Protein AF-A0A368F127-F1 (afdb_monomer_lite)

Organism: Ancylostoma caninum (NCBI:txid29170)

InterPro domains:
  IPR000210 BTB/POZ domain [PS50097] (4-68)
  IPR000210 BTB/POZ domain [PS50097] (91-155)
  IPR000210 BTB/POZ domain [SM00225] (4-87)
  IPR000210 BTB/POZ domain [SM00225] (91-178)
  IPR003131 Potassium channel tetramerisation-type BTB domain [PF02214] (6-84)
  IPR003131 Potassium channel tetramerisation-type BTB domain [PF02214] (93-168)
  IPR011333 SKP1/BTB/POZ domain superfamily [G3DSA:3.30.710.10] (2-86)
  IPR011333 SKP1/BTB/POZ domain superfamily [G3DSA:3.30.710.10] (87-174)
  IPR011333 SKP1/BTB/POZ domain superfamily [SSF54695] (6-73)
  IPR011333 SKP1/BTB/POZ domain superfamily [SSF54695] (90-168)
  IPR045068 BTB/POZ domain-containing adapter for CUL3-mediated RhoA degradation protein 1-3 [PTHR11145] (89-168)

Structure (mmCIF, N/CA/C/O backbone):
data_AF-A0A368F127-F1
#
_entry.id   AF-A0A368F127-F1
#
loop_
_atom_site.group_PDB
_atom_site.id
_atom_site.type_symbol
_atom_site.label_atom_id
_atom_site.label_alt_id
_atom_site.label_comp_id
_atom_site.label_asym_id
_atom_site.label_entity_id
_atom_site.label_seq_id
_atom_site.pdbx_PDB_ins_code
_atom_site.Cartn_x
_atom_site.Cartn_y
_atom_site.Cartn_z
_atom_site.occupancy
_atom_site.B_iso_or_equiv
_atom_site.auth_seq_id
_atom_site.auth_comp_id
_atom_site.auth_asym_id
_atom_site.auth_atom_id
_atom_site.pdbx_PDB_model_num
ATOM 1 N N . MET A 1 1 ? 8.472 -12.458 -28.189 1.00 48.53 1 MET A N 1
ATOM 2 C CA . MET A 1 1 ? 8.237 -13.358 -27.037 1.00 48.53 1 MET A CA 1
ATOM 3 C C . MET A 1 1 ? 6.885 -12.992 -26.445 1.00 48.53 1 MET A C 1
ATOM 5 O O . MET A 1 1 ? 6.553 -11.817 -26.473 1.00 48.53 1 MET A O 1
ATOM 9 N N . SER A 1 2 ? 6.073 -13.958 -26.008 1.00 56.03 2 SER A N 1
ATOM 10 C CA . SER A 1 2 ? 4.800 -13.646 -25.339 1.00 56.03 2 SER A CA 1
ATOM 11 C C . SER A 1 2 ? 5.109 -13.049 -23.971 1.00 56.03 2 SER A C 1
ATOM 13 O O . SER A 1 2 ? 5.818 -13.680 -23.190 1.00 56.03 2 SER A O 1
ATOM 15 N N . ALA A 1 3 ? 4.614 -11.847 -23.693 1.00 73.38 3 ALA A N 1
ATOM 16 C CA . ALA A 1 3 ? 4.840 -11.193 -22.414 1.00 73.38 3 ALA A CA 1
ATOM 17 C C . ALA A 1 3 ? 4.188 -12.016 -21.287 1.00 73.38 3 ALA A C 1
ATOM 19 O O . ALA A 1 3 ? 3.012 -12.375 -21.378 1.00 73.38 3 ALA A O 1
ATOM 20 N N . VAL A 1 4 ? 4.956 -12.357 -20.247 1.00 84.12 4 VAL A N 1
ATOM 21 C CA . VAL A 1 4 ? 4.450 -13.116 -19.092 1.00 84.12 4 VAL A CA 1
ATOM 22 C C . VAL A 1 4 ? 3.582 -12.178 -18.248 1.00 84.12 4 VAL A C 1
ATOM 24 O O . VAL A 1 4 ? 4.108 -11.162 -17.780 1.00 84.12 4 VAL A O 1
ATOM 27 N N . PRO A 1 5 ? 2.278 -12.459 -18.065 1.00 89.88 5 PRO A N 1
ATOM 28 C CA . PRO A 1 5 ? 1.403 -11.613 -17.265 1.00 89.88 5 PRO A CA 1
ATOM 29 C C . PRO A 1 5 ? 1.756 -11.718 -15.780 1.00 89.88 5 PRO A C 1
ATOM 31 O O . PRO A 1 5 ? 2.052 -12.797 -15.274 1.00 89.88 5 PRO A O 1
ATOM 34 N N . VAL A 1 6 ? 1.693 -10.587 -15.081 1.00 90.94 6 VAL A N 1
ATOM 35 C CA . VAL A 1 6 ? 1.989 -10.466 -13.651 1.00 90.94 6 VAL A CA 1
ATOM 36 C C . VAL A 1 6 ? 0.889 -9.643 -12.989 1.00 90.94 6 VAL A C 1
ATOM 38 O O . VAL A 1 6 ? 0.503 -8.584 -13.497 1.00 90.94 6 VAL A O 1
ATOM 41 N N . VAL A 1 7 ? 0.401 -10.118 -11.842 1.00 92.62 7 VAL A N 1
ATOM 42 C CA . VAL A 1 7 ? -0.529 -9.376 -10.984 1.00 92.62 7 VAL A CA 1
ATOM 43 C C . VAL A 1 7 ? 0.239 -8.813 -9.796 1.00 92.62 7 VAL A C 1
ATOM 45 O O . VAL A 1 7 ? 0.845 -9.560 -9.028 1.00 92.62 7 VAL A O 1
ATOM 48 N N . LEU A 1 8 ? 0.196 -7.493 -9.636 1.00 91.56 8 LEU A N 1
ATOM 49 C CA . LEU A 1 8 ? 0.747 -6.795 -8.480 1.00 91.56 8 LEU A CA 1
ATOM 50 C C . LEU A 1 8 ? -0.396 -6.351 -7.571 1.00 91.56 8 LEU A C 1
ATOM 52 O O . LEU A 1 8 ? -1.270 -5.604 -8.003 1.00 91.56 8 LEU A O 1
ATOM 56 N N . ASN A 1 9 ? -0.390 -6.779 -6.316 1.00 91.88 9 ASN A N 1
ATOM 57 C CA . ASN A 1 9 ? -1.290 -6.272 -5.289 1.00 91.88 9 ASN A CA 1
ATOM 58 C C . ASN A 1 9 ? -0.566 -5.186 -4.496 1.00 91.88 9 ASN A C 1
ATOM 60 O O . ASN A 1 9 ? 0.285 -5.484 -3.663 1.00 91.88 9 ASN A O 1
ATOM 64 N N . VAL A 1 10 ? -0.886 -3.928 -4.777 1.00 91.62 10 VAL A N 1
ATOM 65 C CA . VAL A 1 10 ? -0.265 -2.767 -4.139 1.00 91.62 10 VAL A CA 1
ATOM 66 C C . VAL A 1 10 ? -1.225 -2.231 -3.094 1.00 91.62 10 VAL A C 1
ATOM 68 O O . VAL A 1 10 ? -2.252 -1.640 -3.428 1.00 91.62 10 VAL A O 1
ATOM 71 N N . GLY A 1 11 ? -0.936 -2.504 -1.826 1.00 89.88 11 GLY A N 1
ATOM 72 C CA . GLY A 1 11 ? -1.739 -2.004 -0.713 1.00 89.88 11 GLY A CA 1
ATOM 73 C C . GLY A 1 11 ? -3.207 -2.454 -0.705 1.00 89.88 11 GLY A C 1
ATOM 74 O O . GLY A 1 11 ? -4.015 -1.818 -0.034 1.00 89.88 11 GLY A O 1
ATOM 75 N N . GLY A 1 12 ? -3.572 -3.505 -1.448 1.00 90.50 12 GLY A N 1
ATOM 76 C CA . GLY A 1 12 ? -4.949 -3.989 -1.630 1.00 90.50 12 GLY A CA 1
ATOM 77 C C . GLY A 1 12 ? -5.524 -3.750 -3.029 1.00 90.50 12 GLY A C 1
ATOM 78 O O . GLY A 1 12 ? -6.529 -4.360 -3.395 1.00 90.50 12 GLY A O 1
ATOM 79 N N . THR A 1 13 ? -4.880 -2.914 -3.850 1.00 93.31 13 THR A N 1
ATOM 80 C CA . THR A 1 13 ? -5.302 -2.651 -5.235 1.00 93.31 13 THR A CA 1
ATOM 81 C C . THR A 1 13 ? -4.526 -3.520 -6.218 1.00 93.31 13 THR A C 1
ATOM 83 O O . THR A 1 13 ? -3.295 -3.525 -6.221 1.00 93.31 13 THR A O 1
ATOM 86 N N . LYS A 1 14 ? -5.241 -4.230 -7.100 1.00 93.69 14 LYS A N 1
ATOM 87 C CA . LYS A 1 14 ? -4.629 -5.092 -8.119 1.00 93.69 14 LYS A CA 1
ATOM 88 C C . LYS A 1 14 ? -4.275 -4.315 -9.382 1.00 93.69 14 LYS A C 1
ATOM 90 O O . LYS A 1 14 ? -5.135 -3.701 -10.009 1.00 93.69 14 LYS A O 1
ATOM 95 N N . PHE A 1 15 ? -3.021 -4.428 -9.794 1.00 93.69 15 PHE A N 1
ATOM 96 C CA . PHE A 1 15 ? -2.498 -3.934 -11.056 1.00 93.69 15 PHE A CA 1
ATOM 97 C C . PHE A 1 15 ? -2.083 -5.105 -11.936 1.00 93.69 15 PHE A C 1
ATOM 99 O O . PHE A 1 15 ? -1.420 -6.038 -11.487 1.00 93.69 15 PHE A O 1
ATOM 106 N N . TYR A 1 16 ? -2.446 -5.022 -13.210 1.00 93.31 16 TYR A N 1
ATOM 107 C CA . TYR A 1 16 ? -2.118 -6.027 -14.212 1.00 93.31 16 TYR A CA 1
ATOM 108 C C . TYR A 1 16 ? -1.048 -5.467 -15.140 1.00 93.31 16 TYR A C 1
ATOM 110 O O . TYR A 1 16 ? -1.178 -4.364 -15.683 1.00 93.31 16 TYR A O 1
ATOM 118 N N . THR A 1 17 ? 0.039 -6.211 -15.287 1.00 92.50 17 THR A N 1
ATOM 119 C CA . THR A 1 17 ? 1.184 -5.815 -16.104 1.00 92.50 17 THR A CA 1
ATOM 120 C C . THR A 1 17 ? 1.924 -7.055 -16.601 1.00 92.50 17 THR A C 1
ATOM 122 O O . THR A 1 17 ? 1.397 -8.164 -16.533 1.00 92.50 17 THR A O 1
ATOM 125 N N . THR A 1 18 ? 3.129 -6.879 -17.134 1.00 91.44 18 THR A N 1
ATOM 126 C CA . THR A 1 18 ? 3.979 -7.976 -17.599 1.00 91.44 18 THR A CA 1
ATOM 127 C C . THR A 1 18 ? 5.346 -7.928 -16.929 1.00 91.44 18 THR A C 1
ATOM 129 O O . THR A 1 18 ? 5.793 -6.853 -16.522 1.00 91.44 18 THR A O 1
ATOM 132 N N . ALA A 1 19 ? 6.024 -9.076 -16.841 1.00 88.19 19 ALA A N 1
ATOM 133 C CA . ALA A 1 19 ? 7.402 -9.131 -16.349 1.00 88.19 19 ALA A CA 1
ATOM 134 C C . ALA A 1 19 ? 8.326 -8.216 -17.175 1.00 88.19 19 ALA A C 1
ATOM 136 O O . ALA A 1 19 ? 9.130 -7.494 -16.605 1.00 88.19 19 ALA A O 1
ATOM 137 N N . GLU A 1 20 ? 8.120 -8.148 -18.495 1.00 88.69 20 GLU A N 1
ATOM 138 C CA . GLU A 1 20 ? 8.866 -7.269 -19.407 1.00 88.69 20 GLU A CA 1
ATOM 139 C C . GLU A 1 20 ? 8.731 -5.782 -19.049 1.00 88.69 20 GLU A C 1
ATOM 141 O O . GLU A 1 20 ? 9.718 -5.053 -19.050 1.00 88.69 20 GLU A O 1
ATOM 146 N N . THR A 1 21 ? 7.525 -5.328 -18.689 1.00 88.81 21 THR A N 1
ATOM 147 C CA . THR A 1 21 ? 7.318 -3.954 -18.204 1.00 88.81 21 THR A CA 1
ATOM 148 C C . THR A 1 21 ? 8.087 -3.696 -16.910 1.00 88.81 21 THR A C 1
ATOM 150 O O . THR A 1 21 ? 8.658 -2.626 -16.732 1.00 88.81 21 THR A O 1
ATOM 153 N N . LEU A 1 22 ? 8.088 -4.660 -15.991 1.00 87.06 22 LEU A N 1
ATOM 154 C CA . LEU A 1 22 ? 8.708 -4.516 -14.674 1.00 87.06 22 LEU A CA 1
ATOM 155 C C . LEU A 1 22 ? 10.239 -4.599 -14.738 1.00 87.06 22 LEU A C 1
ATOM 157 O O . LEU A 1 22 ? 10.915 -3.964 -13.935 1.00 87.06 22 LEU A O 1
ATOM 161 N N . THR A 1 23 ? 10.786 -5.303 -15.727 1.00 85.12 23 THR A N 1
ATOM 162 C CA . THR A 1 23 ? 12.228 -5.403 -15.994 1.00 85.12 23 THR A CA 1
ATOM 163 C C . THR A 1 23 ? 12.682 -4.503 -17.146 1.00 85.12 23 THR A C 1
ATOM 165 O O . THR A 1 23 ? 13.721 -4.765 -17.755 1.00 85.12 23 THR A O 1
ATOM 168 N N . SER A 1 24 ? 11.904 -3.477 -17.505 1.00 84.31 24 SER A N 1
ATOM 169 C CA . SER A 1 24 ? 12.268 -2.580 -18.601 1.00 84.31 24 SER A CA 1
ATOM 170 C C . SER A 1 24 ? 13.530 -1.774 -18.254 1.00 84.31 24 SER A C 1
ATOM 172 O O . SER A 1 24 ? 13.817 -1.548 -17.074 1.00 84.31 24 SER A O 1
ATOM 174 N N . PRO A 1 25 ? 14.284 -1.268 -19.249 1.00 82.75 25 PRO A N 1
ATOM 175 C CA . PRO A 1 25 ? 15.456 -0.432 -18.983 1.00 82.75 25 PRO A CA 1
ATOM 176 C C . PRO A 1 25 ? 15.147 0.790 -18.104 1.00 82.75 25 PRO A C 1
ATOM 178 O O . PRO A 1 25 ? 16.004 1.238 -17.347 1.00 82.75 25 PRO A O 1
ATOM 181 N N . SER A 1 26 ? 13.911 1.302 -18.164 1.00 81.38 26 SER A N 1
ATOM 182 C CA . SER A 1 26 ? 13.436 2.417 -17.337 1.00 81.38 26 SER A CA 1
ATOM 183 C C . SER A 1 26 ? 13.331 2.072 -15.850 1.00 81.38 26 SER A C 1
ATOM 185 O O . SER A 1 26 ? 13.409 2.982 -15.027 1.00 81.38 26 SER A O 1
ATOM 187 N N . ALA A 1 27 ? 13.175 0.793 -15.490 1.00 77.50 27 ALA A N 1
ATOM 188 C CA . ALA A 1 27 ? 13.227 0.349 -14.099 1.00 77.50 27 ALA A CA 1
ATOM 189 C C . ALA A 1 27 ? 14.647 0.483 -13.525 1.00 77.50 27 ALA A C 1
ATOM 191 O O . ALA A 1 27 ? 14.816 0.875 -12.372 1.00 77.50 27 ALA A O 1
ATOM 192 N N . GLY A 1 28 ? 15.661 0.189 -14.344 1.00 72.75 28 GLY A N 1
ATOM 193 C CA . GLY A 1 28 ? 17.053 0.061 -13.924 1.00 72.75 28 GLY A CA 1
ATOM 194 C C . GLY A 1 28 ? 17.364 -1.313 -13.316 1.00 72.75 28 GLY A C 1
ATOM 195 O O . GLY A 1 28 ? 16.516 -1.964 -12.701 1.00 72.75 28 GLY A O 1
ATOM 196 N N . GLU A 1 29 ? 18.610 -1.758 -13.480 1.00 66.00 29 GLU A N 1
ATOM 197 C CA . GLU A 1 29 ? 19.059 -3.108 -13.099 1.00 66.00 29 GLU A CA 1
ATOM 198 C C . GLU A 1 29 ? 19.057 -3.349 -11.583 1.00 66.00 29 GLU A C 1
ATOM 200 O O . GLU A 1 29 ? 18.869 -4.472 -11.129 1.00 66.00 29 GLU A O 1
ATOM 205 N N . SER A 1 30 ? 19.213 -2.294 -10.782 1.00 66.81 30 SER A N 1
ATOM 206 C CA . SER A 1 30 ? 19.132 -2.365 -9.316 1.00 66.81 30 SER A CA 1
ATOM 207 C C . SER A 1 30 ? 17.718 -2.132 -8.784 1.00 66.81 30 SER A C 1
ATOM 209 O O . SER A 1 30 ? 17.545 -1.795 -7.611 1.00 66.81 30 SER A O 1
ATOM 211 N N . SER A 1 31 ? 16.699 -2.255 -9.639 1.00 75.25 31 SER A N 1
ATOM 212 C CA . SER A 1 31 ? 15.329 -2.036 -9.206 1.00 75.25 31 SER A CA 1
ATOM 213 C C . SER A 1 31 ? 14.787 -3.172 -8.354 1.00 75.25 31 SER A C 1
ATOM 215 O O . SER A 1 31 ? 15.187 -4.326 -8.464 1.00 75.25 31 SER A O 1
ATOM 217 N N . PHE A 1 32 ? 13.810 -2.858 -7.516 1.00 76.94 32 PHE A N 1
ATOM 218 C CA . PHE A 1 32 ? 13.034 -3.859 -6.784 1.00 76.94 32 PHE A CA 1
ATOM 219 C C . PHE A 1 32 ? 12.383 -4.871 -7.688 1.00 76.94 32 PHE A C 1
ATOM 221 O O . PHE A 1 32 ? 12.376 -6.057 -7.379 1.00 76.94 32 PHE A O 1
ATOM 228 N N . PHE A 1 33 ? 11.883 -4.390 -8.822 1.00 80.88 33 PHE A N 1
ATOM 229 C CA . PHE A 1 33 ? 11.261 -5.221 -9.826 1.00 80.88 33 PHE A CA 1
ATOM 230 C C . PHE A 1 33 ? 12.240 -6.257 -10.394 1.00 80.88 33 PHE A C 1
ATOM 232 O O . PHE A 1 33 ? 11.820 -7.362 -10.722 1.00 80.88 33 PHE A O 1
ATOM 239 N N . ALA A 1 34 ? 13.546 -5.976 -10.432 1.00 74.00 34 ALA A N 1
ATOM 240 C CA . ALA A 1 34 ? 14.539 -6.942 -10.903 1.00 74.00 34 ALA A CA 1
ATOM 241 C C . ALA A 1 34 ? 14.619 -8.209 -10.030 1.00 74.00 34 ALA A C 1
ATOM 243 O O . ALA A 1 34 ? 14.925 -9.281 -10.543 1.00 74.00 34 ALA A O 1
ATOM 244 N N . ASN A 1 35 ? 14.301 -8.106 -8.734 1.00 75.50 35 ASN A N 1
ATOM 245 C CA . ASN A 1 35 ? 14.430 -9.204 -7.767 1.00 75.50 35 ASN A CA 1
ATOM 246 C C . ASN A 1 35 ? 13.088 -9.845 -7.381 1.00 75.50 35 ASN A C 1
ATOM 248 O O . ASN A 1 35 ? 13.011 -10.583 -6.396 1.00 75.50 35 ASN A O 1
ATOM 252 N N . LEU A 1 36 ? 12.014 -9.547 -8.115 1.00 80.38 36 LEU A N 1
ATOM 253 C CA . LEU A 1 36 ? 10.704 -10.119 -7.833 1.00 80.38 36 LEU A CA 1
ATOM 254 C C . LEU A 1 36 ? 10.597 -11.575 -8.289 1.00 80.38 36 LEU A C 1
ATOM 256 O O . LEU A 1 36 ? 11.078 -11.968 -9.349 1.00 80.38 36 LEU A O 1
ATOM 260 N N . ASP A 1 37 ? 9.882 -12.365 -7.493 1.00 82.19 37 ASP A N 1
ATOM 261 C CA . ASP A 1 37 ? 9.535 -13.737 -7.840 1.00 82.19 37 ASP A CA 1
ATOM 262 C C . ASP A 1 37 ? 8.309 -13.767 -8.765 1.00 82.19 37 ASP A C 1
ATOM 264 O O . ASP A 1 37 ? 7.159 -13.806 -8.320 1.00 82.19 37 ASP A O 1
ATOM 268 N N . TYR A 1 38 ? 8.577 -13.761 -10.070 1.00 83.25 38 TYR A N 1
ATOM 269 C CA . TYR A 1 38 ? 7.566 -13.830 -11.128 1.00 83.25 38 TYR A CA 1
ATOM 270 C C . TYR A 1 38 ? 6.893 -15.201 -11.272 1.00 83.25 38 TYR A C 1
ATOM 272 O O . TYR A 1 38 ? 6.006 -15.351 -12.111 1.00 83.25 38 TYR A O 1
ATOM 280 N N . THR A 1 39 ? 7.282 -16.203 -10.477 1.00 80.62 39 THR A N 1
ATOM 281 C CA . THR A 1 39 ? 6.581 -17.497 -10.456 1.00 80.62 39 THR A CA 1
ATOM 282 C C . THR A 1 39 ? 5.282 -17.437 -9.650 1.00 80.62 39 THR A C 1
ATOM 284 O O . THR A 1 39 ? 4.409 -18.293 -9.809 1.00 80.62 39 THR A O 1
ATOM 287 N N . LYS A 1 40 ? 5.116 -16.409 -8.808 1.00 79.50 40 LYS A N 1
ATOM 288 C CA . LYS A 1 40 ? 3.907 -16.200 -8.010 1.00 79.50 40 LYS A CA 1
ATOM 289 C C . LYS A 1 40 ? 2.757 -15.685 -8.870 1.00 79.50 40 LYS A C 1
ATOM 291 O O . LYS A 1 40 ? 2.925 -14.782 -9.684 1.00 79.50 40 LYS A O 1
ATOM 296 N N . CYS A 1 41 ? 1.553 -16.199 -8.613 1.00 75.94 41 CYS A N 1
ATOM 297 C CA . CYS A 1 41 ? 0.335 -15.717 -9.271 1.00 75.94 41 CYS A CA 1
ATOM 298 C C . CYS A 1 41 ? -0.008 -14.264 -8.905 1.00 75.94 41 CYS A C 1
ATOM 300 O O . CYS A 1 41 ? -0.631 -13.563 -9.698 1.00 75.94 41 CYS A O 1
ATOM 302 N N . GLU A 1 42 ? 0.382 -13.822 -7.708 1.00 87.06 42 GLU A N 1
ATOM 303 C CA . GLU A 1 42 ? 0.185 -12.461 -7.217 1.00 87.06 42 GLU A CA 1
ATOM 304 C C . GLU A 1 42 ? 1.390 -12.047 -6.368 1.00 87.06 42 GLU A C 1
ATOM 306 O O . GLU A 1 42 ? 1.823 -12.783 -5.476 1.00 87.06 42 GLU A O 1
ATOM 311 N N . ILE A 1 43 ? 1.931 -10.864 -6.649 1.00 88.12 43 ILE A N 1
ATOM 312 C CA . ILE A 1 43 ? 3.040 -10.275 -5.899 1.00 88.12 43 ILE A CA 1
ATOM 313 C C . ILE A 1 43 ? 2.486 -9.119 -5.077 1.00 88.12 43 ILE A C 1
ATOM 315 O O . ILE A 1 43 ? 1.987 -8.138 -5.626 1.00 88.12 43 ILE A O 1
ATOM 319 N N . PHE A 1 44 ? 2.577 -9.234 -3.756 1.00 88.38 44 PHE A N 1
ATOM 320 C CA . PHE A 1 44 ? 2.147 -8.183 -2.844 1.00 88.38 44 PHE A CA 1
ATOM 321 C C . PHE A 1 44 ? 3.243 -7.128 -2.638 1.00 88.38 44 PHE A C 1
ATOM 323 O O . PHE A 1 44 ? 4.416 -7.459 -2.463 1.00 88.38 44 PHE A O 1
ATOM 330 N N . ILE A 1 45 ? 2.839 -5.860 -2.638 1.00 87.06 45 ILE A N 1
ATOM 331 C CA . ILE A 1 45 ? 3.667 -4.683 -2.393 1.00 87.06 45 ILE A CA 1
ATOM 332 C C . ILE A 1 45 ? 2.956 -3.849 -1.319 1.00 87.06 45 ILE A C 1
ATOM 334 O O . ILE A 1 45 ? 1.887 -3.289 -1.567 1.00 87.06 45 ILE A O 1
ATOM 338 N N . ASP A 1 46 ? 3.547 -3.741 -0.127 1.00 86.94 46 ASP A N 1
ATOM 339 C CA . ASP A 1 46 ? 2.978 -2.975 0.994 1.00 86.94 46 ASP A CA 1
ATOM 340 C C . ASP A 1 46 ? 3.193 -1.463 0.819 1.00 86.94 46 ASP A C 1
ATOM 342 O O . ASP A 1 46 ? 3.941 -0.821 1.555 1.00 86.94 46 ASP A O 1
ATOM 346 N N . ARG A 1 47 ? 2.574 -0.888 -0.214 1.00 86.38 47 ARG A N 1
ATOM 347 C CA . ARG A 1 47 ? 2.660 0.537 -0.564 1.00 86.38 47 ARG A CA 1
ATOM 348 C C . ARG A 1 47 ? 1.283 1.107 -0.882 1.00 86.38 47 ARG A C 1
ATOM 350 O O . ARG A 1 47 ? 0.338 0.370 -1.142 1.00 86.38 47 ARG A O 1
ATOM 357 N N . ASP A 1 48 ? 1.186 2.434 -0.877 1.00 86.69 48 ASP A N 1
ATOM 358 C CA . ASP A 1 48 ? -0.001 3.141 -1.356 1.00 86.69 48 ASP A CA 1
ATOM 359 C C . ASP A 1 48 ? -0.160 2.959 -2.884 1.00 86.69 48 ASP A C 1
ATOM 361 O O . ASP A 1 48 ? 0.776 3.263 -3.635 1.00 86.69 48 ASP A O 1
ATOM 365 N N . PRO A 1 49 ? -1.319 2.483 -3.373 1.00 90.25 49 PRO A N 1
ATOM 366 C CA . PRO A 1 49 ? -1.566 2.304 -4.801 1.00 90.25 49 PRO A CA 1
ATOM 367 C C . PRO A 1 49 ? -1.801 3.601 -5.590 1.00 90.25 49 PRO A C 1
ATOM 369 O O . PRO A 1 49 ? -1.716 3.572 -6.820 1.00 90.25 49 PRO A O 1
ATOM 372 N N . THR A 1 50 ? -2.086 4.729 -4.932 1.00 88.38 50 THR A N 1
ATOM 373 C CA . THR A 1 50 ? -2.523 6.006 -5.534 1.00 88.38 50 THR A CA 1
ATOM 374 C C . THR A 1 50 ? -1.618 6.447 -6.679 1.00 88.38 50 THR A C 1
ATOM 376 O O . THR A 1 50 ? -2.079 6.834 -7.757 1.00 88.38 50 THR A O 1
ATOM 379 N N . VAL A 1 51 ? -0.307 6.336 -6.468 1.00 85.31 51 VAL A N 1
ATOM 380 C CA . VAL A 1 51 ? 0.713 6.763 -7.431 1.00 85.31 51 VAL A CA 1
ATOM 381 C C . VAL A 1 51 ? 1.157 5.653 -8.384 1.00 85.31 51 VAL A C 1
ATOM 383 O O . VAL A 1 51 ? 1.797 5.917 -9.404 1.00 85.31 51 VAL A O 1
ATOM 386 N N . PHE A 1 52 ? 0.793 4.403 -8.100 1.00 88.06 52 PHE A N 1
ATOM 387 C CA . PHE A 1 52 ? 1.388 3.233 -8.738 1.00 88.06 52 PHE A CA 1
ATOM 388 C C . PHE A 1 52 ? 1.059 3.119 -10.232 1.00 88.06 52 PHE A C 1
ATOM 390 O O . PHE A 1 52 ? 1.889 2.674 -11.026 1.00 88.06 52 PHE A O 1
ATOM 397 N N . LYS A 1 53 ? -0.110 3.612 -10.661 1.00 88.75 53 LYS A N 1
ATOM 398 C CA . LYS A 1 53 ? -0.462 3.671 -12.092 1.00 88.75 53 LYS A CA 1
ATOM 399 C C . LYS A 1 53 ? 0.530 4.508 -12.909 1.00 88.75 53 LYS A C 1
ATOM 401 O O . LYS A 1 53 ? 0.839 4.158 -14.044 1.00 88.75 53 LYS A O 1
ATOM 406 N N . TYR A 1 54 ? 1.048 5.593 -12.334 1.00 86.69 54 TYR A N 1
ATOM 407 C CA . TYR A 1 54 ? 1.999 6.469 -13.014 1.00 86.69 54 TYR A CA 1
ATOM 408 C C . TYR A 1 54 ? 3.394 5.846 -13.052 1.00 86.69 54 TYR A C 1
ATOM 410 O O . TYR A 1 54 ? 4.090 5.991 -14.052 1.00 86.69 54 TYR A O 1
ATOM 418 N N . ILE A 1 55 ? 3.761 5.088 -12.012 1.00 85.56 55 ILE A N 1
ATOM 419 C CA . ILE A 1 55 ? 4.976 4.263 -12.009 1.00 85.56 55 ILE A CA 1
ATOM 420 C C . ILE A 1 55 ? 4.911 3.259 -13.164 1.00 85.56 55 ILE A C 1
ATOM 422 O O . ILE A 1 55 ? 5.841 3.185 -13.958 1.00 85.56 55 ILE A O 1
ATOM 426 N N . LEU A 1 56 ? 3.792 2.544 -13.330 1.00 88.38 56 LEU A N 1
ATOM 427 C CA . LEU A 1 56 ? 3.633 1.615 -14.454 1.00 88.38 56 LEU A CA 1
ATOM 428 C C . LEU A 1 56 ? 3.701 2.311 -15.815 1.00 88.38 56 LEU A C 1
ATOM 430 O O . LEU A 1 56 ? 4.316 1.770 -16.728 1.00 88.38 56 LEU A O 1
ATOM 434 N N . ASN A 1 57 ? 3.107 3.496 -15.966 1.00 88.00 57 ASN A N 1
ATOM 435 C CA . ASN A 1 57 ? 3.208 4.252 -17.217 1.00 88.00 57 ASN A CA 1
ATOM 436 C C . ASN A 1 57 ? 4.658 4.660 -17.513 1.00 88.00 57 ASN A C 1
ATOM 438 O O . ASN A 1 57 ? 5.126 4.471 -18.631 1.00 88.00 57 ASN A O 1
ATOM 442 N N . TYR A 1 58 ? 5.402 5.113 -16.500 1.00 86.56 58 TYR A N 1
ATOM 443 C CA . TYR A 1 58 ? 6.828 5.397 -16.646 1.00 86.56 58 TYR A CA 1
ATOM 444 C C . TYR A 1 58 ? 7.625 4.157 -17.073 1.00 86.56 58 TYR A C 1
ATOM 446 O O . TYR A 1 58 ? 8.456 4.244 -17.971 1.00 86.56 58 TYR A O 1
ATOM 454 N N . LEU A 1 59 ? 7.352 2.992 -16.481 1.00 86.25 59 LEU A N 1
ATOM 455 C CA . LEU A 1 59 ? 8.027 1.740 -16.839 1.00 86.25 59 LEU A CA 1
ATOM 456 C C . LEU A 1 59 ? 7.705 1.253 -18.261 1.00 86.25 59 LEU A C 1
ATOM 458 O O . LEU A 1 59 ? 8.527 0.558 -18.856 1.00 86.25 59 LEU A O 1
ATOM 462 N N . ARG A 1 60 ? 6.527 1.600 -18.795 1.00 86.94 60 ARG A N 1
ATOM 463 C CA . ARG A 1 60 ? 6.086 1.252 -20.157 1.00 86.94 60 ARG A CA 1
ATOM 464 C C . ARG A 1 60 ? 6.675 2.181 -21.211 1.00 86.94 60 ARG A C 1
ATOM 466 O O . ARG A 1 60 ? 7.211 1.705 -22.205 1.00 86.94 60 ARG A O 1
ATOM 473 N N . ASP A 1 61 ? 6.584 3.488 -20.974 1.00 85.50 61 ASP A N 1
ATOM 474 C CA . ASP A 1 61 ? 6.806 4.505 -22.008 1.00 85.50 61 ASP A CA 1
ATOM 475 C C . ASP A 1 61 ? 8.082 5.335 -21.775 1.00 85.50 61 ASP A C 1
ATOM 477 O O . ASP A 1 61 ? 8.424 6.208 -22.577 1.00 85.50 61 ASP A O 1
ATOM 481 N N . GLY A 1 62 ? 8.770 5.130 -20.646 1.00 80.69 62 GLY A N 1
ATOM 482 C CA . GLY A 1 62 ? 9.912 5.942 -20.206 1.00 80.69 62 GLY A CA 1
ATOM 483 C C . GLY A 1 62 ? 9.549 7.397 -19.888 1.00 80.69 62 GLY A C 1
ATOM 484 O O . GLY A 1 62 ? 10.429 8.235 -19.695 1.00 80.69 62 GLY A O 1
ATOM 485 N N . ARG A 1 63 ? 8.254 7.727 -19.882 1.00 78.12 63 ARG A N 1
ATOM 486 C CA . ARG A 1 63 ? 7.707 9.068 -19.671 1.00 78.12 63 ARG A CA 1
ATOM 487 C C . ARG A 1 63 ? 6.438 8.966 -18.853 1.00 78.12 63 ARG A C 1
ATOM 489 O O . ARG A 1 63 ? 5.717 7.976 -18.909 1.00 78.12 63 ARG A O 1
ATOM 496 N N . VAL A 1 64 ? 6.154 10.013 -18.100 1.00 80.44 64 VAL A N 1
ATOM 497 C CA . VAL A 1 64 ? 4.988 10.050 -17.234 1.00 80.44 64 VAL A CA 1
ATOM 498 C C . VAL A 1 64 ? 4.491 11.479 -17.123 1.00 80.44 64 VAL A C 1
ATOM 500 O O . VAL A 1 64 ? 5.268 12.409 -16.930 1.00 80.44 64 VAL A O 1
ATOM 503 N N . MET A 1 65 ? 3.185 11.637 -17.301 1.00 75.75 65 MET A N 1
ATOM 504 C CA . MET A 1 65 ? 2.480 12.873 -17.004 1.00 75.75 65 MET A CA 1
ATOM 505 C C . MET A 1 65 ? 1.797 12.687 -15.662 1.00 75.75 65 MET A C 1
ATOM 507 O O . MET A 1 65 ? 1.021 11.743 -15.478 1.00 75.75 65 MET A O 1
ATOM 511 N N . PHE A 1 66 ? 2.104 13.578 -14.734 1.00 76.38 66 PHE A N 1
ATOM 512 C CA . PHE A 1 66 ? 1.459 13.610 -13.437 1.00 76.38 66 PHE A CA 1
ATOM 513 C C . PHE A 1 66 ? 0.374 14.684 -13.442 1.00 76.38 66 PHE A C 1
ATOM 515 O O . PHE A 1 66 ? 0.529 15.700 -14.124 1.00 76.38 66 PHE A O 1
ATOM 522 N N . PRO A 1 67 ? -0.723 14.485 -12.700 1.00 78.75 67 PRO A N 1
ATOM 523 C CA . PRO A 1 67 ? -1.583 15.595 -12.349 1.00 78.75 67 PRO A CA 1
ATOM 524 C C . PRO A 1 67 ? -0.778 16.586 -11.507 1.00 78.75 67 PRO A C 1
ATOM 526 O O . PRO A 1 67 ? -0.019 16.184 -10.624 1.00 78.75 67 PRO A O 1
ATOM 529 N N . ASP A 1 68 ? -0.963 17.872 -11.785 1.00 73.62 68 ASP A N 1
ATOM 530 C CA . ASP A 1 68 ? -0.395 18.958 -10.988 1.00 73.62 68 ASP A CA 1
ATOM 531 C C . ASP A 1 68 ? -1.274 19.201 -9.757 1.00 73.62 68 ASP A C 1
ATOM 533 O O . ASP A 1 68 ? -1.968 20.209 -9.628 1.00 73.62 68 ASP A O 1
ATOM 537 N N . ASP A 1 69 ? -1.332 18.193 -8.890 1.00 80.38 69 ASP A N 1
ATOM 538 C CA . ASP A 1 69 ? -1.908 18.321 -7.563 1.00 80.38 69 ASP A CA 1
ATOM 539 C C . ASP A 1 69 ? -0.820 18.065 -6.511 1.00 80.38 69 ASP A C 1
ATOM 541 O O . ASP A 1 69 ? 0.014 17.156 -6.631 1.00 80.38 69 ASP A O 1
ATOM 545 N N . GLY A 1 70 ? -0.793 18.919 -5.484 1.00 75.00 70 GLY A N 1
ATOM 546 C CA . GLY A 1 70 ? 0.254 18.899 -4.460 1.00 75.00 70 GLY A CA 1
ATOM 547 C C . GLY A 1 70 ? 0.324 17.571 -3.702 1.00 75.00 70 GLY A C 1
ATOM 548 O O . GLY A 1 70 ? 1.409 17.137 -3.317 1.00 75.00 70 GLY A O 1
ATOM 549 N N . LEU A 1 71 ? -0.807 16.868 -3.563 1.00 77.94 71 LEU A N 1
ATOM 550 C CA . LEU A 1 71 ? -0.866 15.585 -2.869 1.00 77.94 71 LEU A CA 1
ATOM 551 C C . LEU A 1 71 ? -0.182 14.476 -3.677 1.00 77.94 71 LEU A C 1
ATOM 553 O O . LEU A 1 71 ? 0.705 13.806 -3.149 1.00 77.94 71 LEU A O 1
ATOM 557 N N . THR A 1 72 ? -0.541 14.300 -4.951 1.00 78.56 72 THR A N 1
ATOM 558 C CA . THR A 1 72 ? 0.107 13.330 -5.844 1.00 78.56 72 THR A CA 1
ATOM 559 C 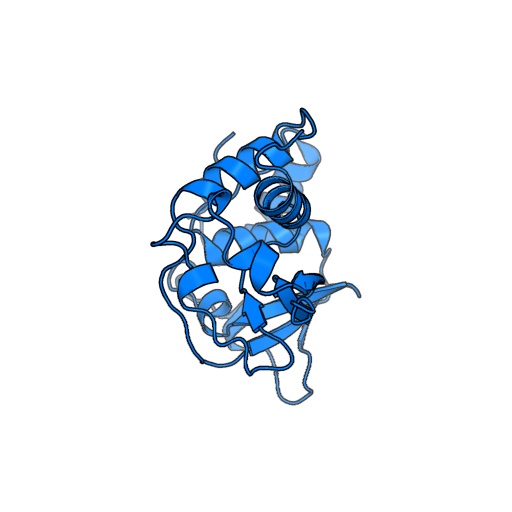C . THR A 1 72 ? 1.601 13.618 -5.938 1.00 78.56 72 THR A C 1
ATOM 561 O O . THR A 1 72 ? 2.412 12.697 -5.843 1.00 78.56 72 THR A O 1
ATOM 564 N N . THR A 1 73 ? 1.980 14.892 -6.037 1.00 75.62 73 THR A N 1
ATOM 565 C CA . THR A 1 73 ? 3.385 15.318 -6.057 1.00 75.62 73 THR A CA 1
ATOM 566 C C . THR A 1 73 ? 4.117 14.923 -4.770 1.00 75.62 73 THR A C 1
ATOM 568 O O . THR A 1 73 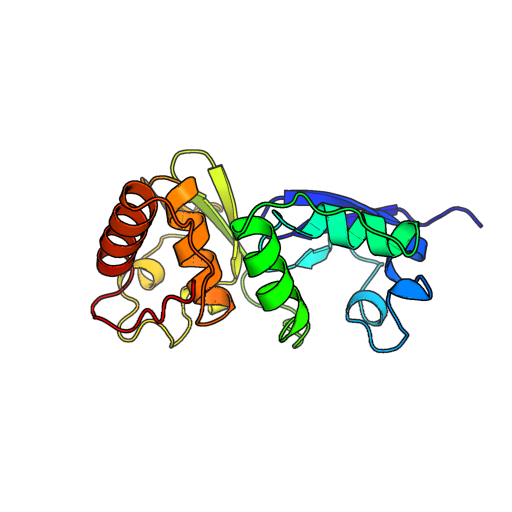? 5.180 14.300 -4.824 1.00 75.62 73 THR A O 1
ATOM 571 N N . GLY A 1 74 ? 3.535 15.197 -3.600 1.00 71.75 74 GLY A N 1
ATOM 572 C CA . GLY A 1 74 ? 4.096 14.799 -2.306 1.00 71.75 74 GLY A CA 1
ATOM 573 C C . GLY A 1 74 ? 4.239 13.280 -2.157 1.00 71.75 74 GLY A C 1
ATOM 574 O O . GLY A 1 74 ? 5.297 12.793 -1.741 1.00 71.75 74 GLY A O 1
ATOM 575 N N . LEU A 1 75 ? 3.220 12.520 -2.573 1.00 74.81 75 LEU A N 1
ATOM 576 C CA . LEU A 1 75 ? 3.242 11.053 -2.578 1.00 74.81 75 LEU A CA 1
ATOM 577 C C . LEU A 1 75 ? 4.337 10.496 -3.501 1.00 74.81 75 LEU A C 1
ATOM 579 O O . LEU A 1 75 ? 4.954 9.487 -3.165 1.00 74.81 75 LEU A O 1
ATOM 583 N N . MET A 1 76 ? 4.647 11.162 -4.619 1.00 73.25 76 MET A N 1
ATOM 584 C CA . MET A 1 76 ? 5.760 10.792 -5.509 1.00 73.25 76 MET A CA 1
ATOM 585 C C . MET A 1 76 ? 7.132 11.056 -4.887 1.00 73.25 76 MET A C 1
ATOM 587 O O . MET A 1 76 ? 8.035 10.230 -5.006 1.00 73.25 76 MET A O 1
ATOM 591 N N . PHE A 1 77 ? 7.318 12.182 -4.195 1.00 65.44 77 PHE A N 1
ATOM 592 C CA . PHE A 1 77 ? 8.591 12.473 -3.523 1.00 65.44 77 PHE A CA 1
ATOM 593 C C . PHE A 1 77 ? 8.849 11.542 -2.333 1.00 65.44 77 PHE A C 1
ATOM 595 O O . PHE A 1 77 ? 9.998 11.170 -2.071 1.00 65.44 77 PHE A O 1
ATOM 602 N N . GLN A 1 78 ? 7.792 11.127 -1.632 1.00 63.56 78 GLN A N 1
ATOM 603 C CA . GLN A 1 78 ? 7.855 10.043 -0.643 1.00 63.56 78 GLN A CA 1
ATOM 604 C C . GLN A 1 78 ? 8.120 8.699 -1.341 1.00 63.56 78 GLN A C 1
ATOM 606 O O . GLN A 1 78 ? 8.985 7.936 -0.909 1.00 63.56 78 GLN A O 1
ATOM 611 N N . GLY A 1 79 ? 7.479 8.525 -2.500 1.00 57.03 79 GLY A N 1
ATOM 612 C CA . GLY A 1 79 ? 7.703 7.564 -3.580 1.00 57.03 79 GLY A CA 1
ATOM 613 C C . GLY A 1 79 ? 9.158 7.259 -3.950 1.00 57.03 79 GLY A C 1
ATOM 614 O O . GLY A 1 79 ? 9.537 6.130 -4.222 1.00 57.03 79 GLY A O 1
ATOM 615 N N . ALA A 1 80 ? 10.001 8.281 -4.006 1.00 54.34 80 ALA A N 1
ATOM 616 C CA . ALA A 1 80 ? 11.318 8.143 -4.621 1.00 54.34 80 ALA A CA 1
ATOM 617 C C . ALA A 1 80 ? 12.432 7.745 -3.639 1.00 54.34 80 ALA A C 1
ATOM 619 O O . ALA A 1 80 ? 13.507 7.347 -4.081 1.00 54.34 80 ALA A O 1
ATOM 620 N N . LYS A 1 81 ? 12.226 7.886 -2.317 1.00 47.94 81 LYS A N 1
ATOM 621 C CA . LYS A 1 81 ? 13.349 7.868 -1.356 1.00 47.94 81 LYS A CA 1
ATOM 622 C C . LYS A 1 81 ? 13.563 6.585 -0.551 1.00 47.94 81 LYS A C 1
ATOM 624 O O . LYS A 1 81 ? 14.686 6.400 -0.112 1.00 47.94 81 LYS A O 1
ATOM 629 N N . ASN A 1 82 ? 12.587 5.688 -0.395 1.00 49.69 82 ASN A N 1
ATOM 630 C CA . ASN A 1 82 ? 12.727 4.543 0.533 1.00 49.69 82 ASN A CA 1
ATOM 631 C C . ASN A 1 82 ? 12.211 3.202 -0.014 1.00 49.69 82 ASN A C 1
ATOM 633 O O . ASN A 1 82 ? 11.836 2.319 0.750 1.00 49.69 82 ASN A O 1
ATOM 637 N N . TYR A 1 83 ? 12.117 3.038 -1.330 1.00 49.81 83 TYR A N 1
ATOM 638 C CA . TYR A 1 83 ? 11.044 2.187 -1.832 1.00 49.81 83 TYR A CA 1
ATOM 639 C C . TYR A 1 83 ? 11.181 0.685 -1.605 1.00 49.81 83 TYR A C 1
ATOM 641 O O . TYR A 1 83 ? 10.165 -0.001 -1.586 1.00 49.81 83 TYR A O 1
ATOM 649 N N . TRP A 1 84 ? 12.381 0.151 -1.400 1.00 54.31 84 TRP A N 1
ATOM 650 C CA . TRP A 1 84 ? 12.606 -1.238 -1.792 1.00 54.31 84 TRP A CA 1
ATOM 651 C C . TRP A 1 84 ? 13.421 -2.077 -0.814 1.00 54.31 84 TRP A C 1
ATOM 653 O O . TRP A 1 84 ? 13.984 -3.099 -1.204 1.00 54.31 84 TRP A O 1
ATOM 663 N N . SER A 1 85 ? 13.452 -1.691 0.466 1.00 42.38 85 SER A N 1
ATOM 664 C CA . SER A 1 85 ? 14.014 -2.577 1.485 1.00 42.38 85 SER A CA 1
ATOM 665 C C . SER A 1 85 ? 13.130 -3.818 1.607 1.00 42.38 85 SER A C 1
ATOM 667 O O . SER A 1 85 ? 11.995 -3.748 2.069 1.00 42.38 85 SER A O 1
ATOM 669 N N . SER A 1 86 ? 13.670 -4.925 1.101 1.00 45.81 86 SER A N 1
ATOM 670 C CA . SER A 1 86 ? 13.135 -6.283 1.116 1.00 45.81 86 SER A CA 1
ATOM 671 C C . SER A 1 86 ? 12.298 -6.580 2.361 1.00 45.81 86 SER A C 1
ATOM 673 O O . SER A 1 86 ? 12.828 -6.572 3.467 1.00 45.81 86 SER A O 1
ATOM 675 N N . TYR A 1 87 ? 11.021 -6.909 2.166 1.00 44.78 87 TYR A N 1
ATOM 676 C CA . TYR A 1 87 ? 10.245 -7.652 3.155 1.00 44.78 87 TYR A CA 1
ATOM 677 C C . TYR A 1 87 ? 9.509 -8.799 2.476 1.00 44.78 87 TYR A C 1
ATOM 679 O O . TYR A 1 87 ? 8.321 -8.761 2.158 1.00 44.78 87 TYR A O 1
ATOM 687 N N . ILE A 1 88 ? 10.277 -9.851 2.207 1.00 43.41 88 ILE A N 1
ATOM 688 C CA . ILE A 1 88 ? 9.720 -11.167 1.934 1.00 43.41 88 ILE A CA 1
ATOM 689 C C . ILE A 1 88 ? 9.140 -11.696 3.252 1.00 43.41 88 ILE A C 1
ATOM 691 O O . ILE A 1 88 ? 9.871 -11.954 4.200 1.00 43.41 88 ILE A O 1
ATOM 695 N N . MET A 1 89 ? 7.817 -11.881 3.256 1.00 50.03 89 MET A N 1
ATOM 696 C CA . MET A 1 89 ? 7.043 -12.703 4.195 1.00 50.03 89 MET A CA 1
ATOM 697 C C . MET A 1 89 ? 7.163 -12.350 5.685 1.00 50.03 89 MET A C 1
ATOM 699 O O . MET A 1 89 ? 7.895 -12.996 6.425 1.00 50.03 89 MET A O 1
ATOM 703 N N . SER A 1 90 ? 6.251 -11.512 6.181 1.00 55.75 90 SER A N 1
ATOM 704 C CA . SER A 1 90 ? 5.494 -11.933 7.369 1.00 55.75 90 SER A CA 1
ATOM 705 C C . SER A 1 90 ? 4.113 -11.268 7.463 1.00 55.75 90 SER A C 1
ATOM 707 O O . SER A 1 90 ? 3.965 -10.054 7.392 1.00 55.75 90 SER A O 1
ATOM 709 N N . ASN A 1 91 ? 3.089 -12.120 7.592 1.00 77.50 91 ASN A N 1
ATOM 710 C CA . ASN A 1 91 ? 1.698 -11.824 7.954 1.00 77.50 91 ASN A CA 1
ATOM 711 C C . ASN A 1 91 ? 1.037 -10.646 7.216 1.00 77.50 91 ASN A C 1
ATOM 713 O O . ASN A 1 91 ? 0.790 -9.592 7.804 1.00 77.50 91 ASN A O 1
ATOM 717 N N . ILE A 1 92 ? 0.708 -10.858 5.936 1.00 85.44 92 ILE A N 1
ATOM 718 C CA . ILE A 1 92 ? -0.219 -9.988 5.201 1.00 85.44 92 ILE A CA 1
ATOM 719 C C . ILE A 1 92 ? -1.574 -10.011 5.916 1.00 85.44 92 ILE A C 1
ATOM 721 O O . ILE A 1 92 ? -2.085 -11.082 6.242 1.00 85.44 92 ILE A O 1
ATOM 725 N N . VAL A 1 93 ? -2.155 -8.837 6.132 1.00 88.62 93 VAL A N 1
ATOM 726 C CA . VAL A 1 93 ? -3.481 -8.650 6.719 1.00 88.62 93 VAL A CA 1
ATOM 727 C C . VAL A 1 93 ? -4.337 -7.782 5.810 1.00 88.62 93 VAL A C 1
ATOM 729 O O . VAL A 1 93 ? -3.853 -6.840 5.174 1.00 88.62 93 VAL A O 1
ATOM 732 N N . VAL A 1 94 ? -5.626 -8.105 5.757 1.00 91.31 94 VAL A N 1
ATOM 733 C CA . VAL A 1 94 ? -6.632 -7.313 5.051 1.00 91.31 94 VAL A CA 1
ATOM 734 C C . VAL A 1 94 ? -7.407 -6.506 6.081 1.00 91.31 94 VAL A C 1
ATOM 736 O O . VAL A 1 94 ? -7.959 -7.068 7.025 1.00 91.31 94 VAL A O 1
ATOM 739 N N . LEU A 1 95 ? -7.449 -5.193 5.894 1.00 92.38 95 LEU A N 1
ATOM 740 C CA . LEU A 1 95 ? -8.237 -4.266 6.694 1.00 92.38 95 LEU A CA 1
ATOM 741 C C . LEU A 1 95 ? -9.430 -3.802 5.865 1.00 92.38 95 LEU A C 1
ATOM 743 O O . LEU A 1 95 ? -9.252 -3.257 4.780 1.00 92.38 95 LEU A O 1
ATOM 747 N N . ASN A 1 96 ? -10.636 -3.998 6.370 1.00 92.62 96 ASN A N 1
ATOM 748 C CA . ASN A 1 96 ? -11.861 -3.441 5.819 1.00 92.62 96 ASN A CA 1
ATOM 749 C C . ASN A 1 96 ? -12.213 -2.179 6.615 1.00 92.62 96 ASN A C 1
ATOM 751 O O . ASN A 1 96 ? -12.737 -2.268 7.722 1.00 92.62 96 ASN A O 1
ATOM 755 N N . VAL A 1 97 ? -11.884 -1.010 6.074 1.00 92.81 97 VAL A N 1
ATOM 756 C CA . VAL A 1 97 ? -12.049 0.287 6.732 1.00 92.81 97 VAL A CA 1
ATOM 757 C C . VAL A 1 97 ? -13.275 0.981 6.156 1.00 92.81 97 VAL A C 1
ATOM 759 O O . VAL A 1 97 ? -13.254 1.428 5.011 1.00 92.81 97 VAL A O 1
ATOM 762 N N . GLY A 1 98 ? -14.374 1.017 6.910 1.00 92.12 98 GLY A N 1
ATOM 763 C CA . GLY A 1 98 ? -15.620 1.649 6.458 1.00 92.12 98 GLY A CA 1
ATOM 764 C C . GLY A 1 98 ? -16.171 1.095 5.131 1.00 92.12 98 GLY A C 1
ATOM 765 O O . GLY A 1 98 ? -16.894 1.801 4.431 1.00 92.12 98 GLY A O 1
ATOM 766 N N . GLY A 1 99 ? -15.817 -0.144 4.759 1.00 91.56 99 GLY A N 1
ATOM 767 C CA . GLY A 1 99 ? -16.196 -0.788 3.495 1.00 91.56 99 GLY A CA 1
ATOM 768 C C . GLY A 1 99 ? -15.099 -0.829 2.422 1.00 91.56 99 GLY A C 1
ATOM 769 O O . GLY A 1 99 ? -15.264 -1.533 1.423 1.00 91.56 99 GLY A O 1
ATOM 770 N N . GLU A 1 100 ? -13.981 -0.122 2.604 1.00 94.31 100 GLU A N 1
ATOM 771 C CA . GLU A 1 100 ? -12.846 -0.122 1.673 1.00 94.31 100 GLU A CA 1
ATOM 772 C C . GLU A 1 100 ? -11.727 -1.050 2.158 1.00 94.31 100 GLU A C 1
ATOM 774 O O . GLU A 1 100 ? -11.366 -1.053 3.335 1.00 94.31 100 GLU A O 1
ATOM 779 N N . ARG A 1 101 ? -11.167 -1.859 1.251 1.00 93.31 101 ARG A N 1
ATOM 780 C CA . ARG A 1 101 ? -10.131 -2.836 1.599 1.00 93.31 101 ARG A CA 1
ATOM 781 C C . ARG A 1 101 ? -8.733 -2.267 1.414 1.00 93.31 101 ARG A C 1
ATOM 783 O O . ARG A 1 101 ? -8.321 -1.973 0.297 1.00 93.31 101 ARG A O 1
ATOM 790 N N . PHE A 1 102 ? -7.979 -2.254 2.501 1.00 93.38 102 PHE A N 1
ATOM 791 C CA . PHE A 1 102 ? -6.543 -2.028 2.525 1.00 93.38 102 PHE A CA 1
ATOM 792 C C . PHE A 1 102 ? -5.849 -3.361 2.776 1.00 93.38 102 PHE A C 1
ATOM 794 O O . PHE A 1 102 ? -6.334 -4.208 3.523 1.00 93.38 102 PHE A O 1
ATOM 801 N N . THR A 1 103 ? -4.701 -3.574 2.154 1.00 91.62 103 THR A N 1
ATOM 802 C CA . THR A 1 103 ? -3.846 -4.728 2.447 1.00 91.62 103 THR A CA 1
ATOM 803 C C . THR A 1 103 ? -2.483 -4.223 2.877 1.00 91.62 103 THR A C 1
ATOM 805 O O . THR A 1 103 ? -1.888 -3.3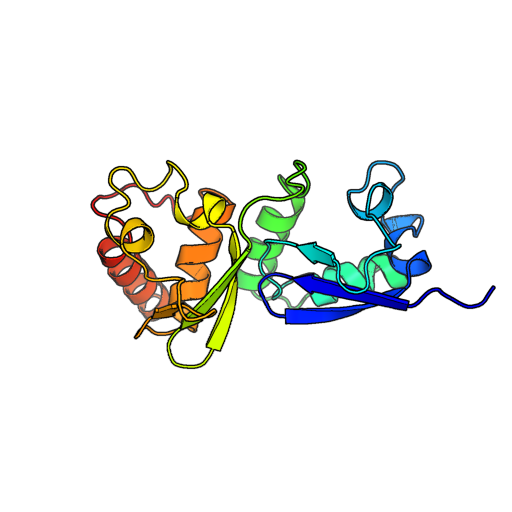68 2.222 1.00 91.62 103 THR A O 1
ATOM 808 N N . THR A 1 104 ? -2.005 -4.720 4.008 1.00 90.44 104 THR A N 1
ATOM 809 C CA . THR A 1 104 ? -0.717 -4.337 4.588 1.00 90.44 104 THR A CA 1
ATOM 810 C C . THR A 1 104 ? -0.113 -5.521 5.340 1.00 90.44 104 THR A C 1
ATOM 812 O O . THR A 1 104 ? -0.641 -6.631 5.272 1.00 90.44 104 THR A O 1
ATOM 815 N N . THR A 1 105 ? 1.002 -5.327 6.028 1.00 86.50 105 THR A N 1
ATOM 816 C CA . THR A 1 105 ? 1.627 -6.336 6.888 1.00 86.50 105 THR A CA 1
ATOM 817 C C . THR A 1 105 ? 1.350 -6.048 8.360 1.00 86.50 105 THR A C 1
ATOM 819 O O . THR A 1 105 ? 1.175 -4.894 8.763 1.00 86.50 105 THR A O 1
ATOM 822 N N . LYS A 1 106 ? 1.359 -7.090 9.203 1.00 83.06 106 LYS A N 1
ATOM 823 C CA . LYS A 1 106 ? 1.345 -6.896 10.664 1.00 83.06 106 LYS A CA 1
ATOM 824 C C . LYS A 1 106 ? 2.509 -6.029 11.126 1.00 83.06 106 LYS A C 1
ATOM 826 O O . LYS A 1 106 ? 2.346 -5.275 12.070 1.00 83.06 106 LYS A O 1
ATOM 831 N N . GLU A 1 107 ? 3.664 -6.119 10.477 1.00 82.06 107 GLU A N 1
ATOM 832 C CA . GLU A 1 107 ? 4.809 -5.275 10.806 1.00 82.06 107 GLU A CA 1
ATOM 833 C C . GLU A 1 107 ? 4.516 -3.789 10.598 1.00 82.06 107 GLU A C 1
ATOM 835 O O . GLU A 1 107 ? 4.753 -3.009 11.517 1.00 82.06 107 GLU A O 1
ATOM 840 N N . THR A 1 108 ? 3.941 -3.404 9.453 1.00 85.06 108 THR A N 1
ATOM 841 C CA . THR A 1 108 ? 3.505 -2.019 9.219 1.00 85.06 108 THR A CA 1
ATOM 842 C C . THR A 1 108 ? 2.546 -1.567 10.319 1.00 85.06 108 THR A C 1
ATOM 844 O O . THR A 1 108 ? 2.710 -0.483 10.878 1.00 85.06 108 THR A O 1
ATOM 847 N N . LEU A 1 109 ? 1.580 -2.414 10.690 1.00 82.88 109 LEU A N 1
ATOM 848 C CA . LEU A 1 109 ? 0.625 -2.098 11.753 1.00 82.88 109 LEU A CA 1
ATOM 849 C C . LEU A 1 109 ? 1.238 -2.050 13.146 1.00 82.88 109 LEU A C 1
ATOM 851 O O . LEU A 1 109 ? 0.733 -1.302 13.969 1.00 82.88 109 LEU A O 1
ATOM 855 N N . MET A 1 110 ? 2.292 -2.818 13.416 1.00 76.62 110 MET A N 1
ATOM 856 C CA . MET A 1 110 ? 3.005 -2.877 14.697 1.00 76.62 110 MET A CA 1
ATOM 857 C C . MET A 1 110 ? 4.252 -1.987 14.716 1.00 76.62 110 MET A C 1
ATOM 859 O O . MET A 1 110 ? 5.069 -2.111 15.630 1.00 76.62 110 MET A O 1
ATOM 863 N N . SER A 1 111 ? 4.439 -1.114 13.721 1.00 72.25 111 SER A N 1
ATOM 864 C CA . SER A 1 111 ? 5.672 -0.344 13.607 1.00 72.25 111 SER A CA 1
ATOM 865 C C . SER A 1 111 ? 5.914 0.478 14.879 1.00 72.25 111 SER A C 1
ATOM 867 O O . SER A 1 111 ? 5.006 1.082 15.459 1.00 72.25 111 SER A O 1
ATOM 869 N N . ASN A 1 112 ? 7.173 0.506 15.332 1.00 58.03 112 ASN A N 1
ATOM 870 C CA . ASN A 1 112 ? 7.591 1.186 16.568 1.00 58.03 112 ASN A CA 1
ATOM 871 C C . ASN A 1 112 ? 7.391 2.718 16.529 1.00 58.03 112 ASN A C 1
ATOM 873 O O . ASN A 1 112 ? 7.718 3.409 17.496 1.00 58.03 112 ASN A O 1
ATOM 877 N N . LEU A 1 113 ? 6.887 3.251 15.411 1.00 59.97 113 LEU A N 1
ATOM 878 C CA . LEU A 1 113 ? 6.502 4.648 15.237 1.00 59.97 113 LEU A CA 1
ATOM 879 C C . LEU A 1 113 ? 5.311 5.029 16.128 1.00 59.97 113 LEU A C 1
ATOM 881 O O . LEU A 1 113 ? 5.192 6.193 16.508 1.00 59.97 113 LEU A O 1
ATOM 885 N N . CYS A 1 114 ? 4.485 4.056 16.518 1.00 56.34 114 CYS A N 1
ATOM 886 C CA . CYS A 1 114 ? 3.431 4.215 17.514 1.00 56.34 114 CYS A CA 1
ATOM 887 C C . CYS A 1 114 ? 3.880 3.525 18.811 1.00 56.34 114 CYS A C 1
ATOM 889 O O . CYS A 1 114 ? 3.669 2.328 19.008 1.00 56.34 114 CYS A O 1
ATOM 891 N N . ARG A 1 115 ? 4.559 4.268 19.696 1.00 50.81 115 ARG A N 1
ATOM 892 C CA . ARG A 1 115 ? 4.896 3.774 21.040 1.00 50.81 115 ARG A CA 1
ATOM 893 C C . ARG A 1 115 ? 3.583 3.547 21.794 1.00 50.81 115 ARG A C 1
ATOM 895 O O . ARG A 1 115 ? 2.830 4.490 21.962 1.00 50.81 115 ARG A O 1
ATOM 902 N N . GLU A 1 116 ? 3.331 2.301 22.199 1.00 54.47 116 GLU A N 1
ATOM 903 C CA . GLU A 1 116 ? 2.054 1.807 22.756 1.00 54.47 116 GLU A CA 1
ATOM 904 C C . GLU A 1 116 ? 0.949 1.597 21.711 1.00 54.47 116 GLU A C 1
ATOM 906 O O . GLU A 1 116 ? -0.158 2.123 21.812 1.00 54.47 116 GLU A O 1
ATOM 911 N N . ASN A 1 117 ? 1.240 0.774 20.702 1.00 59.38 117 ASN A N 1
ATOM 912 C CA . ASN A 1 117 ? 0.332 0.424 19.611 1.00 59.38 117 ASN A CA 1
ATOM 913 C C . ASN A 1 117 ? -0.853 -0.483 20.031 1.00 59.38 117 ASN A C 1
ATOM 915 O O . ASN A 1 117 ? -1.110 -1.537 19.453 1.00 59.38 117 ASN A O 1
ATOM 919 N N . THR A 1 118 ? -1.569 -0.093 21.084 1.00 60.69 118 THR A N 1
ATOM 920 C CA . THR A 1 118 ? -2.703 -0.830 21.659 1.00 60.69 118 THR A CA 1
ATOM 921 C C . THR A 1 118 ? -3.883 -0.924 20.697 1.00 60.69 118 THR A C 1
ATOM 923 O O . THR A 1 118 ? -4.645 -1.886 20.772 1.00 60.69 118 THR A O 1
ATOM 926 N N . TYR A 1 119 ? -4.029 0.030 19.772 1.00 73.94 119 TYR A N 1
ATOM 927 C CA . TYR A 1 119 ? -5.112 0.015 18.795 1.00 73.94 119 TYR A CA 1
ATOM 928 C C . TYR A 1 119 ? -4.957 -1.142 17.803 1.00 73.94 119 TYR A C 1
ATOM 930 O O . TYR A 1 119 ? -5.840 -1.992 17.712 1.00 73.94 119 TYR A O 1
ATOM 938 N N . PHE A 1 120 ? -3.817 -1.221 17.104 1.00 77.25 120 PHE A N 1
ATOM 939 C CA . PHE A 1 120 ? -3.601 -2.258 16.095 1.00 77.25 120 PHE A CA 1
ATOM 940 C C . PHE A 1 120 ? -3.217 -3.618 16.701 1.00 77.25 120 PHE A C 1
ATOM 942 O O . PHE A 1 120 ? -3.517 -4.651 16.104 1.00 77.25 120 PHE A O 1
ATOM 949 N N . ALA A 1 121 ? -2.615 -3.651 17.898 1.00 71.06 121 ALA A N 1
ATOM 950 C CA . ALA A 1 121 ? -2.239 -4.902 18.566 1.00 71.06 121 ALA A CA 1
ATOM 951 C C . ALA A 1 121 ? -3.437 -5.759 19.013 1.00 71.06 121 ALA A C 1
ATOM 953 O O . ALA A 1 121 ? -3.293 -6.971 19.154 1.00 71.06 121 ALA A O 1
ATOM 954 N N . ASN A 1 122 ? -4.607 -5.148 19.231 1.00 71.50 122 ASN A N 1
ATOM 955 C CA . ASN A 1 122 ? -5.819 -5.839 19.686 1.00 71.50 122 ASN A CA 1
ATOM 956 C C . ASN A 1 122 ? -6.764 -6.242 18.539 1.00 71.50 122 ASN A C 1
ATOM 958 O O . ASN A 1 122 ? -7.887 -6.679 18.795 1.00 71.50 122 ASN A O 1
ATOM 962 N N . LEU A 1 123 ? -6.351 -6.065 17.282 1.00 76.12 123 LEU A N 1
ATOM 963 C CA . LEU A 1 123 ? -7.191 -6.391 16.135 1.00 76.12 123 LEU A CA 1
ATOM 964 C C . LEU A 1 123 ? -7.279 -7.907 15.929 1.00 76.12 123 LEU A C 1
ATOM 966 O O . LEU A 1 123 ? -6.266 -8.594 15.817 1.00 76.12 123 LEU A O 1
ATOM 970 N N . ASP A 1 124 ? -8.512 -8.411 15.858 1.00 76.69 124 ASP A N 1
ATOM 971 C CA . ASP A 1 124 ? -8.816 -9.820 15.608 1.00 76.69 124 ASP A CA 1
ATOM 972 C C . ASP A 1 124 ? -8.717 -10.138 14.111 1.00 76.69 124 ASP A C 1
ATOM 974 O O . ASP A 1 124 ? -9.572 -9.741 13.316 1.00 76.69 124 ASP A O 1
ATOM 978 N N . ASP A 1 125 ? -7.676 -10.873 13.729 1.00 74.62 125 ASP A N 1
ATOM 979 C CA . ASP A 1 125 ? -7.425 -11.319 12.359 1.00 74.62 125 ASP A CA 1
ATOM 980 C C . ASP A 1 125 ? -7.978 -12.722 12.057 1.00 74.62 125 ASP A C 1
ATOM 982 O O . ASP A 1 125 ? -7.828 -13.219 10.937 1.00 74.62 125 ASP A O 1
ATOM 986 N N . SER A 1 126 ? -8.670 -13.360 13.010 1.00 76.44 126 SER A N 1
ATOM 987 C CA . SER A 1 126 ? -9.161 -14.740 12.872 1.00 76.44 126 SER A CA 1
ATOM 988 C C . SER A 1 126 ? -10.191 -14.930 11.753 1.00 76.44 126 SER A C 1
ATOM 990 O O . SER A 1 126 ? -10.386 -16.043 11.263 1.00 76.44 126 SER A O 1
ATOM 992 N N . LYS A 1 127 ? -10.842 -13.845 11.320 1.00 74.94 127 LYS A N 1
ATOM 993 C CA . LYS A 1 127 ? -11.904 -13.846 10.301 1.00 74.94 127 LYS A CA 1
ATOM 994 C C . LYS A 1 127 ? -11.404 -13.544 8.886 1.00 74.94 127 LYS A C 1
ATOM 996 O O . LYS A 1 127 ? -12.216 -13.382 7.978 1.00 74.94 127 LYS A O 1
ATOM 1001 N N . GLY A 1 128 ? -10.090 -13.465 8.681 1.00 77.56 128 GLY A N 1
ATOM 1002 C CA . GLY A 1 128 ? -9.466 -13.233 7.372 1.00 77.56 128 GLY A CA 1
ATOM 1003 C C . GLY A 1 128 ? -9.457 -11.771 6.907 1.00 77.56 128 GLY A C 1
ATOM 1004 O O . GLY A 1 128 ? -8.549 -11.384 6.175 1.00 77.56 128 GLY A O 1
ATOM 1005 N N . GLU A 1 129 ? -10.397 -10.942 7.365 1.00 86.38 129 GLU A N 1
ATOM 1006 C CA . GLU A 1 129 ? -10.306 -9.481 7.290 1.00 86.38 129 GLU A CA 1
ATOM 1007 C C . GLU A 1 129 ? -10.637 -8.843 8.644 1.00 86.38 129 GLU A C 1
ATOM 1009 O O . GLU A 1 129 ? -11.528 -9.296 9.365 1.00 86.38 129 GLU A O 1
ATOM 1014 N N . ILE A 1 130 ? -9.912 -7.780 8.979 1.00 89.69 130 ILE A N 1
ATOM 1015 C CA . ILE A 1 130 ? -10.136 -6.974 10.176 1.00 89.69 130 ILE A CA 1
ATOM 1016 C C . ILE A 1 130 ? -11.037 -5.807 9.789 1.00 89.69 130 ILE A C 1
ATOM 1018 O O . ILE A 1 130 ? -10.656 -4.989 8.953 1.00 89.69 130 ILE A O 1
ATOM 1022 N N . PHE A 1 131 ? -12.208 -5.689 10.409 1.00 89.75 131 PHE A N 1
ATOM 1023 C CA . PHE A 1 131 ? -13.080 -4.537 10.192 1.00 89.75 131 PHE A CA 1
ATOM 1024 C C . PHE A 1 131 ? -12.700 -3.363 11.103 1.00 89.75 131 PHE A C 1
ATOM 1026 O O . PHE A 1 131 ? -12.556 -3.524 12.314 1.00 89.75 131 PHE A O 1
ATOM 1033 N N . ILE A 1 132 ? -12.577 -2.177 10.512 1.00 88.62 132 ILE A N 1
ATOM 1034 C CA . ILE A 1 132 ? -12.286 -0.911 11.178 1.00 88.62 132 ILE A CA 1
ATOM 1035 C C . ILE A 1 132 ? -13.403 0.068 10.805 1.00 88.62 132 ILE A C 1
ATOM 1037 O O . ILE A 1 132 ? -13.537 0.476 9.653 1.00 88.62 132 ILE A O 1
ATOM 1041 N N . ASP A 1 133 ? -14.204 0.473 11.786 1.00 89.12 133 ASP A N 1
ATOM 1042 C CA . ASP A 1 133 ? -15.313 1.411 11.583 1.00 89.12 133 ASP A CA 1
ATOM 1043 C C . ASP A 1 133 ? -14.810 2.863 11.534 1.00 89.12 133 ASP A C 1
ATOM 1045 O O . ASP A 1 133 ? -14.986 3.635 12.477 1.00 89.12 133 ASP A O 1
ATOM 1049 N N . ARG A 1 134 ? -14.067 3.202 10.474 1.00 90.06 134 ARG A N 1
ATOM 1050 C CA . ARG A 1 134 ? -13.455 4.523 10.249 1.00 90.06 134 ARG A CA 1
ATOM 1051 C C . ARG A 1 134 ? -13.579 4.963 8.798 1.00 90.06 134 ARG A C 1
ATOM 1053 O O . ARG A 1 134 ? -13.892 4.170 7.917 1.00 90.06 134 ARG A O 1
ATOM 1060 N N . ASP A 1 135 ? -13.319 6.249 8.556 1.00 90.94 135 ASP A N 1
ATOM 1061 C CA . ASP A 1 135 ? -13.292 6.808 7.203 1.00 90.94 135 ASP A CA 1
ATOM 1062 C C . ASP A 1 135 ? -12.034 6.320 6.457 1.00 90.94 135 ASP A C 1
ATOM 1064 O O . ASP A 1 135 ? -10.917 6.681 6.855 1.00 90.94 135 ASP A O 1
ATOM 1068 N N . PRO A 1 136 ? -12.178 5.553 5.361 1.00 92.81 136 PRO A N 1
ATOM 1069 C CA . PRO A 1 136 ? -11.038 5.025 4.619 1.00 92.81 136 PRO A CA 1
ATOM 1070 C C . PRO A 1 136 ? -10.145 6.119 4.026 1.00 92.81 136 PRO A C 1
ATOM 1072 O O . PRO A 1 136 ? -8.924 5.958 3.977 1.00 92.81 136 PRO A O 1
ATOM 1075 N N . LYS A 1 137 ? -10.713 7.276 3.658 1.00 91.06 137 LYS A N 1
ATOM 1076 C CA . LYS A 1 137 ? -9.944 8.393 3.089 1.00 91.06 137 LYS A CA 1
ATOM 1077 C C . LYS A 1 137 ? -8.989 8.996 4.106 1.00 91.06 137 LYS A C 1
ATOM 1079 O O . LYS A 1 137 ? -7.913 9.453 3.740 1.00 91.06 137 LYS A O 1
ATOM 1084 N N . VAL A 1 138 ? -9.388 9.018 5.377 1.00 89.38 138 VAL A N 1
ATOM 1085 C CA . VAL A 1 138 ? -8.537 9.503 6.467 1.00 89.38 138 VAL A CA 1
ATOM 1086 C C . VAL A 1 138 ? -7.536 8.421 6.868 1.00 89.38 138 VAL A C 1
ATOM 1088 O O . VAL A 1 138 ? -6.349 8.708 7.020 1.00 89.38 138 VAL A O 1
ATOM 1091 N N . PHE A 1 139 ? -7.993 7.170 6.963 1.00 89.94 139 PHE A N 1
ATOM 1092 C CA . PHE A 1 139 ? -7.161 6.030 7.341 1.00 89.94 139 PHE A CA 1
ATOM 1093 C C . PHE A 1 139 ? -5.978 5.803 6.394 1.00 89.94 139 PHE A C 1
ATOM 1095 O O . PHE A 1 139 ? -4.891 5.458 6.853 1.00 89.94 139 PHE A O 1
ATOM 1102 N N . MET A 1 140 ? -6.144 6.064 5.094 1.00 91.25 140 MET A N 1
ATOM 1103 C CA . MET A 1 140 ? -5.054 6.017 4.113 1.00 91.25 140 MET A CA 1
ATOM 1104 C C . MET A 1 140 ? -3.819 6.815 4.574 1.00 91.25 140 MET A C 1
ATOM 1106 O O . MET A 1 140 ? -2.696 6.323 4.485 1.00 91.25 140 MET A O 1
ATOM 1110 N N . PHE A 1 141 ? -4.009 8.015 5.137 1.00 89.25 141 PHE A N 1
ATOM 1111 C CA . PHE A 1 141 ? -2.903 8.839 5.636 1.00 89.25 141 PHE A CA 1
ATOM 1112 C C . PHE A 1 141 ? -2.235 8.238 6.875 1.00 89.25 141 PHE A C 1
ATOM 1114 O O . PHE A 1 141 ? -1.014 8.319 7.012 1.00 89.25 141 PHE A O 1
ATOM 1121 N N . ILE A 1 142 ? -3.019 7.607 7.753 1.00 88.31 142 ILE A N 1
ATOM 1122 C CA . ILE A 1 142 ? -2.499 6.895 8.925 1.00 88.31 142 ILE A CA 1
ATOM 1123 C C . ILE A 1 142 ? -1.636 5.719 8.470 1.00 88.31 142 ILE A C 1
ATOM 1125 O O . ILE A 1 142 ? -0.490 5.595 8.894 1.00 88.31 142 ILE A O 1
ATOM 1129 N N . LEU A 1 143 ? -2.141 4.905 7.542 1.00 88.31 143 LEU A N 1
ATOM 1130 C CA . LEU A 1 143 ? -1.410 3.757 7.013 1.00 88.31 143 LEU A CA 1
ATOM 1131 C C . LEU A 1 143 ? -0.126 4.176 6.284 1.00 88.31 143 LEU A C 1
ATOM 1133 O O . LEU A 1 143 ? 0.913 3.540 6.445 1.00 88.31 143 LEU A O 1
ATOM 1137 N N . ASN A 1 144 ? -0.158 5.270 5.524 1.00 86.81 144 ASN A N 1
ATOM 1138 C CA . ASN A 1 144 ? 1.038 5.801 4.869 1.00 86.81 144 ASN A CA 1
ATOM 1139 C C . ASN A 1 144 ? 2.076 6.300 5.871 1.00 86.81 144 ASN A C 1
ATOM 1141 O O . ASN A 1 144 ? 3.264 6.029 5.704 1.00 86.81 144 ASN A O 1
ATOM 1145 N N . TYR A 1 145 ? 1.640 6.955 6.947 1.00 84.62 145 TYR A N 1
ATOM 1146 C CA . TYR A 1 145 ? 2.548 7.320 8.026 1.00 84.62 145 TYR A CA 1
ATOM 1147 C C . TYR A 1 145 ? 3.186 6.085 8.677 1.00 84.62 145 TYR A C 1
ATOM 1149 O O . TYR A 1 145 ? 4.390 6.088 8.914 1.00 84.62 145 TYR A O 1
ATOM 1157 N N . LEU A 1 146 ? 2.424 5.011 8.909 1.00 83.75 146 LEU A N 1
ATOM 1158 C CA . LEU A 1 146 ? 2.960 3.762 9.464 1.00 83.75 146 LEU A CA 1
ATOM 1159 C C . LEU A 1 146 ? 4.005 3.099 8.552 1.00 83.75 146 LEU A C 1
ATOM 1161 O O . LEU A 1 146 ? 4.939 2.481 9.060 1.00 83.75 146 LEU A O 1
ATOM 1165 N N . ARG A 1 147 ? 3.867 3.245 7.228 1.00 84.00 147 ARG A N 1
ATOM 1166 C CA . ARG A 1 147 ? 4.816 2.724 6.227 1.00 84.00 147 ARG A CA 1
ATOM 1167 C C . ARG A 1 147 ? 6.106 3.535 6.142 1.00 84.00 147 ARG A C 1
ATOM 1169 O O . ARG A 1 147 ? 7.176 2.960 5.972 1.00 84.00 147 ARG A O 1
ATOM 1176 N N . ASP A 1 148 ? 6.002 4.863 6.201 1.00 78.00 148 ASP A N 1
ATOM 1177 C CA . ASP A 1 148 ? 7.098 5.769 5.826 1.00 78.00 148 ASP A CA 1
ATOM 1178 C C . ASP A 1 148 ? 7.669 6.600 6.986 1.00 78.00 148 ASP A C 1
ATOM 1180 O O . ASP A 1 148 ? 8.712 7.242 6.827 1.00 78.00 148 ASP A O 1
ATOM 1184 N N . GLY A 1 149 ? 6.988 6.653 8.134 1.00 77.38 149 GLY A N 1
ATOM 1185 C CA . GLY A 1 149 ? 7.289 7.569 9.243 1.00 77.38 149 GLY A CA 1
ATOM 1186 C C . GLY A 1 149 ? 7.031 9.046 8.931 1.00 77.38 149 GLY A C 1
ATOM 1187 O O . GLY A 1 149 ? 7.364 9.921 9.725 1.00 77.38 149 GLY A O 1
ATOM 1188 N N . LYS A 1 150 ? 6.457 9.340 7.763 1.00 79.44 150 LYS A N 1
ATOM 1189 C CA . LYS A 1 150 ? 6.066 10.671 7.287 1.00 79.44 150 LYS A CA 1
ATOM 1190 C C . LYS A 1 150 ? 4.928 10.511 6.288 1.00 79.44 150 LYS A C 1
ATOM 1192 O O . LYS A 1 150 ? 4.828 9.477 5.639 1.00 79.44 150 LYS A O 1
ATOM 1197 N N . VAL A 1 151 ? 4.094 11.532 6.135 1.00 81.62 151 VAL A N 1
ATOM 1198 C CA . VAL A 1 151 ? 2.973 11.485 5.192 1.00 81.62 151 VAL A CA 1
ATOM 1199 C C . VAL A 1 151 ? 2.689 12.867 4.616 1.00 81.62 151 VAL A C 1
ATOM 1201 O O . VAL A 1 151 ? 2.750 13.869 5.329 1.00 81.62 151 VAL A O 1
ATOM 1204 N N . ALA A 1 152 ? 2.440 12.922 3.307 1.00 82.81 152 ALA A N 1
ATOM 1205 C CA . ALA A 1 152 ? 1.974 14.125 2.629 1.00 82.81 152 ALA A CA 1
ATOM 1206 C C . ALA A 1 152 ? 0.467 14.235 2.860 1.00 82.81 152 ALA A C 1
ATOM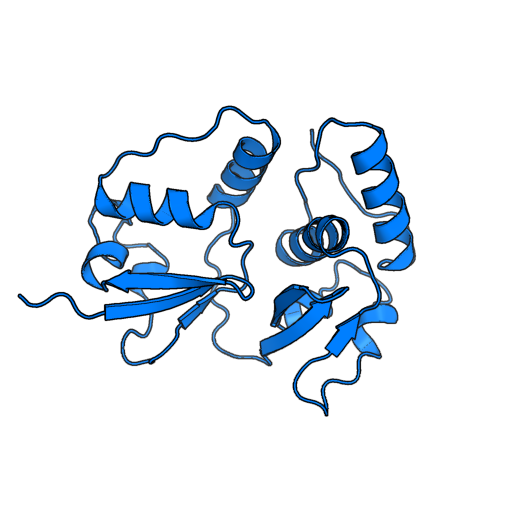 1208 O O . ALA A 1 152 ? -0.255 13.255 2.676 1.00 82.81 152 ALA A O 1
ATOM 1209 N N . ILE A 1 153 ? -0.006 15.403 3.287 1.00 84.06 153 ILE A N 1
ATOM 1210 C CA . ILE A 1 153 ? -1.426 15.636 3.565 1.00 84.06 153 ILE A CA 1
ATOM 1211 C C . ILE A 1 153 ? -1.960 16.756 2.670 1.00 84.06 153 ILE A C 1
ATOM 1213 O O . ILE A 1 153 ? -1.186 17.625 2.277 1.00 84.06 153 ILE A O 1
ATOM 1217 N N . PRO A 1 154 ? -3.268 16.778 2.360 1.00 85.50 154 PRO A N 1
ATOM 1218 C CA . PRO A 1 154 ? -3.858 17.847 1.562 1.00 85.50 154 PRO A CA 1
ATOM 1219 C C . PRO A 1 154 ? -3.639 19.221 2.205 1.00 85.50 154 PRO A C 1
ATOM 1221 O O . PRO A 1 154 ? -3.576 19.336 3.429 1.00 85.50 154 PRO A O 1
ATOM 1224 N N . GLU A 1 155 ? -3.584 20.281 1.399 1.00 80.62 155 GLU A N 1
ATOM 1225 C CA . GLU A 1 155 ? -3.501 21.655 1.919 1.00 80.62 155 GLU A CA 1
ATOM 1226 C C . GLU A 1 155 ? -4.799 22.106 2.605 1.00 80.62 155 GLU A C 1
ATOM 1228 O O . GLU A 1 155 ? -4.756 22.929 3.520 1.00 80.62 155 GLU A O 1
ATOM 1233 N N . ASP A 1 156 ? -5.935 21.517 2.217 1.00 87.19 156 ASP A N 1
ATOM 1234 C CA . ASP A 1 156 ? -7.256 21.805 2.773 1.00 87.19 156 ASP A CA 1
ATOM 1235 C C . ASP A 1 156 ? -7.287 21.674 4.306 1.00 87.19 156 ASP A C 1
ATOM 1237 O O . ASP A 1 156 ? -7.082 20.600 4.877 1.00 87.19 156 ASP A O 1
ATOM 1241 N N . GLN A 1 157 ? -7.581 22.780 4.994 1.00 86.12 157 GLN A N 1
ATOM 1242 C CA . GLN A 1 157 ? -7.508 22.856 6.454 1.00 86.12 157 GLN A CA 1
ATOM 1243 C C . GLN A 1 157 ? -8.465 21.876 7.145 1.00 86.12 157 GLN A C 1
ATOM 1245 O O . GLN A 1 157 ? -8.132 21.333 8.207 1.00 86.12 157 GLN A O 1
ATOM 1250 N N . PHE A 1 158 ? -9.635 21.628 6.556 1.00 86.00 158 PHE A N 1
ATOM 1251 C CA . PHE A 1 158 ? -10.608 20.690 7.102 1.00 86.00 158 PHE A CA 1
ATOM 1252 C C . PHE A 1 158 ? -10.077 19.252 7.043 1.00 86.00 158 PHE A C 1
ATOM 1254 O O . PHE A 1 158 ? -10.028 18.576 8.074 1.00 86.00 158 PHE A O 1
ATOM 1261 N N . ALA A 1 159 ? -9.577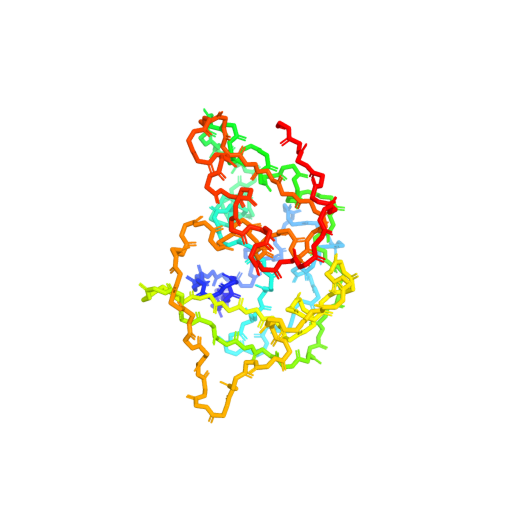 18.813 5.887 1.00 84.44 159 ALA A N 1
ATOM 1262 C CA . ALA A 1 159 ? -8.931 17.516 5.718 1.00 84.44 159 ALA A CA 1
ATOM 1263 C C . ALA A 1 159 ? -7.739 17.346 6.669 1.00 84.44 159 ALA A C 1
ATOM 1265 O O . ALA A 1 159 ? -7.653 16.335 7.367 1.00 84.44 159 ALA A O 1
ATOM 1266 N N . ARG A 1 160 ? -6.864 18.355 6.787 1.00 85.31 160 ARG A N 1
ATOM 1267 C CA . ARG A 1 160 ? -5.720 18.325 7.721 1.00 85.31 160 ARG A CA 1
ATOM 1268 C C . ARG A 1 160 ? -6.155 18.134 9.169 1.00 85.31 160 ARG A C 1
ATOM 1270 O O . ARG A 1 160 ? -5.500 17.413 9.918 1.00 85.31 160 ARG A O 1
ATOM 1277 N N . THR A 1 161 ? -7.235 18.797 9.570 1.00 85.38 161 THR A N 1
ATOM 1278 C CA . THR A 1 161 ? -7.764 18.711 10.937 1.00 85.38 161 THR A CA 1
ATOM 1279 C C . THR A 1 161 ? -8.319 17.318 11.207 1.00 85.38 161 THR A C 1
ATOM 1281 O O . THR A 1 161 ? -7.971 16.717 12.220 1.00 85.38 161 THR A O 1
ATOM 1284 N N . ARG A 1 162 ? -9.089 16.762 10.264 1.00 87.69 162 ARG A N 1
ATOM 1285 C CA . ARG A 1 162 ? -9.611 15.390 10.358 1.00 87.69 162 ARG A CA 1
ATOM 1286 C C . ARG A 1 162 ? -8.497 14.346 10.436 1.00 87.69 162 ARG A C 1
ATOM 1288 O O . ARG A 1 162 ? -8.568 13.459 11.277 1.00 87.69 162 ARG A O 1
ATOM 1295 N N . ILE A 1 163 ? -7.453 14.478 9.613 1.00 86.44 163 ILE A N 1
ATOM 1296 C CA . ILE A 1 163 ? -6.293 13.569 9.627 1.00 86.44 163 ILE A CA 1
ATOM 1297 C C . ILE A 1 163 ? -5.564 13.625 10.973 1.00 86.44 163 ILE A C 1
ATOM 1299 O O . ILE A 1 163 ? -5.207 12.585 11.516 1.00 86.44 163 ILE A O 1
ATOM 1303 N N . ARG A 1 164 ? -5.368 14.822 11.536 1.00 83.38 164 ARG A N 1
ATOM 1304 C CA . ARG A 1 164 ? -4.728 14.988 12.851 1.00 83.38 164 ARG A CA 1
ATOM 1305 C C . ARG A 1 164 ? -5.533 14.357 13.977 1.00 83.38 164 ARG A C 1
ATOM 1307 O O . ARG A 1 164 ? -4.964 13.617 14.768 1.00 83.38 164 ARG A O 1
ATOM 1314 N N . GLN A 1 165 ? -6.836 14.621 14.017 1.00 83.56 165 GLN A N 1
ATOM 1315 C CA . GLN A 1 165 ? -7.724 14.042 15.025 1.00 83.56 165 GLN A CA 1
ATOM 1316 C C . GLN A 1 165 ? -7.715 12.514 14.959 1.00 83.56 165 GLN A C 1
ATOM 1318 O O . GLN A 1 165 ? -7.587 11.853 15.983 1.00 83.56 165 GLN A O 1
ATOM 1323 N N . GLU A 1 166 ? -7.794 11.940 13.758 1.00 82.00 166 GLU A N 1
ATOM 1324 C CA . GLU A 1 166 ? -7.780 10.483 13.614 1.00 82.00 166 GLU A CA 1
ATOM 1325 C C . GLU A 1 166 ? -6.420 9.884 13.984 1.00 82.00 166 GLU A C 1
ATOM 1327 O O . GLU A 1 166 ? -6.344 8.819 14.591 1.00 82.00 166 GLU A O 1
ATOM 1332 N N . ALA A 1 167 ? -5.329 10.590 13.697 1.00 78.12 167 ALA A N 1
ATOM 1333 C CA . ALA A 1 167 ? -4.010 10.146 14.109 1.00 78.12 167 ALA A CA 1
ATOM 1334 C C . ALA A 1 167 ? -3.827 10.090 15.625 1.00 78.12 167 ALA A C 1
ATOM 1336 O O . ALA A 1 167 ? -3.153 9.183 16.104 1.00 78.12 167 ALA A O 1
ATOM 1337 N N . GLU A 1 168 ? -4.421 11.021 16.371 1.00 75.25 168 GLU A N 1
ATOM 1338 C CA . GLU A 1 168 ? -4.435 10.989 17.839 1.00 75.25 168 GLU A CA 1
ATOM 1339 C C . GLU A 1 168 ? -5.239 9.796 18.372 1.00 75.25 168 GLU A C 1
ATOM 1341 O O . GLU A 1 168 ? -4.888 9.217 19.397 1.00 75.25 168 GLU A O 1
ATOM 1346 N N . VAL A 1 169 ? -6.291 9.387 17.658 1.00 71.75 169 VAL A N 1
ATOM 1347 C CA . VAL A 1 169 ? -7.083 8.198 18.001 1.00 71.75 169 VAL A CA 1
ATOM 1348 C C . VAL A 1 169 ? -6.297 6.912 17.734 1.00 71.75 169 VAL A C 1
ATOM 1350 O O . VAL A 1 169 ? -6.332 5.991 18.550 1.00 71.75 169 VAL A O 1
ATOM 1353 N N . CYS A 1 170 ? -5.577 6.838 16.612 1.00 65.81 170 CYS A N 1
ATOM 1354 C CA . CYS A 1 170 ? -4.774 5.667 16.247 1.00 65.81 170 CYS A CA 1
ATOM 1355 C C . CYS A 1 170 ? -3.415 5.604 16.966 1.00 65.81 170 CYS A C 1
ATOM 1357 O O . CYS A 1 170 ? -2.836 4.525 17.072 1.00 65.81 170 CYS A O 1
ATOM 1359 N N . SER A 1 171 ? -2.896 6.738 17.441 1.00 61.75 171 SER A N 1
ATOM 1360 C CA . SER A 1 171 ? -1.591 6.864 18.094 1.00 61.75 171 SER A CA 1
ATOM 1361 C C . SER A 1 171 ? -1.763 7.603 19.414 1.00 61.75 171 SER A C 1
ATOM 1363 O O . SER A 1 171 ? -1.922 8.823 19.429 1.00 61.75 171 SER A O 1
ATOM 1365 N N . TYR A 1 172 ? -1.678 6.894 20.538 1.00 44.78 172 TYR A N 1
ATOM 1366 C CA . TYR A 1 172 ? -1.554 7.555 21.833 1.00 44.78 172 TYR A CA 1
ATOM 1367 C C . TYR A 1 172 ? -0.224 8.352 21.833 1.00 44.78 172 TYR A C 1
ATOM 1369 O O . TYR A 1 172 ? 0.853 7.799 22.018 1.00 44.78 172 TYR A O 1
ATOM 1377 N N . ASN A 1 173 ? -0.323 9.669 21.603 1.00 41.97 173 ASN A N 1
ATOM 1378 C CA . ASN A 1 173 ? 0.686 10.734 21.770 1.00 41.97 173 ASN A CA 1
ATOM 1379 C C . ASN A 1 173 ? 1.650 11.120 20.597 1.00 41.97 173 ASN A C 1
ATOM 1381 O O . ASN A 1 173 ? 2.698 10.525 20.361 1.00 41.97 173 ASN A O 1
ATOM 1385 N N . SER A 1 174 ? 1.300 12.243 19.942 1.00 41.78 174 SER A N 1
ATOM 1386 C CA . SER A 1 174 ? 2.115 13.450 19.617 1.00 41.78 174 SER A CA 1
ATOM 1387 C C . SER A 1 174 ? 3.364 13.432 18.701 1.00 41.78 174 SER A C 1
ATOM 1389 O O . SER A 1 174 ? 4.077 14.435 18.645 1.00 41.78 174 SER A O 1
ATOM 1391 N N . GLY A 1 175 ? 3.615 12.395 17.894 1.00 44.25 175 GLY A N 1
ATOM 1392 C CA . GLY A 1 175 ? 4.815 12.333 17.029 1.00 44.25 175 GLY A CA 1
ATOM 1393 C C . GLY A 1 175 ? 4.686 12.693 15.537 1.00 44.25 175 GLY A C 1
ATOM 1394 O O . GLY A 1 175 ? 5.704 12.687 14.845 1.00 44.25 175 GLY A O 1
ATOM 1395 N N . LEU A 1 176 ? 3.488 12.969 15.001 1.00 50.56 176 LEU A N 1
ATOM 1396 C CA . LEU A 1 176 ? 3.314 13.128 13.549 1.00 50.56 176 LEU A CA 1
ATOM 1397 C C . LEU A 1 176 ? 4.033 14.368 13.000 1.00 50.56 176 LEU A C 1
ATOM 1399 O O . LEU A 1 176 ? 3.586 15.505 13.171 1.00 50.56 176 LEU A O 1
ATOM 1403 N N . THR A 1 177 ? 5.121 14.146 12.265 1.00 51.03 177 THR A N 1
ATOM 1404 C CA . THR A 1 177 ? 5.779 15.195 11.481 1.00 51.03 177 THR A CA 1
ATOM 1405 C C . THR A 1 177 ? 5.057 15.341 10.143 1.00 51.03 177 THR A C 1
ATOM 1407 O O . THR A 1 177 ? 5.219 14.534 9.229 1.00 51.03 177 THR A O 1
ATOM 1410 N N . PHE A 1 178 ? 4.216 16.369 10.038 1.00 50.62 178 PHE A N 1
ATOM 1411 C CA . PHE A 1 178 ? 3.542 16.729 8.792 1.00 50.62 178 PHE A CA 1
ATOM 1412 C C . PHE A 1 178 ? 4.452 17.617 7.950 1.00 50.62 178 PHE A C 1
ATOM 1414 O O . PHE A 1 178 ? 4.912 18.652 8.434 1.00 50.62 178 PHE A O 1
ATOM 1421 N N . PHE A 1 179 ? 4.652 17.254 6.688 1.00 46.09 179 PHE A N 1
ATOM 1422 C CA . PHE A 1 179 ? 5.284 18.136 5.712 1.00 46.09 179 PHE A CA 1
ATOM 1423 C C . PHE A 1 179 ? 4.206 18.715 4.786 1.00 46.09 179 PHE A C 1
ATOM 1425 O O . PHE A 1 179 ? 3.227 18.012 4.514 1.00 46.09 179 PHE A O 1
ATOM 1432 N N . PRO A 1 180 ? 4.325 19.996 4.391 1.00 40.06 180 PRO A N 1
ATOM 1433 C CA . PRO A 1 180 ? 3.546 20.535 3.283 1.00 40.06 180 PRO A CA 1
ATOM 1434 C C . PRO A 1 180 ? 3.870 19.796 1.980 1.00 40.06 180 PRO A C 1
ATOM 1436 O O . PRO A 1 180 ? 5.022 19.317 1.836 1.00 40.06 180 PRO A O 1
#

pLDDT: mean 77.91, std 14.18, range [40.06, 94.31]

Foldseek 3Di:
DPFAWAWEQEQNDTDIDGLCLLPAVLQPCPHLSVPDDRVDNYHYAQHDCPQVVQVSVCSVPVDGDDPPAPQSVQSVVLVPDPGHDDDDDDAWAWEQECNDTTIHHVCLQVPCLQPPQVPSVPFDCVVRHTYHDHDVVLVSQVSNCSVRVAHEFHPDPVRVVSNVVVNCVRHVDDRYDYDD

Radius of gyration: 17.0 Å; chains: 1; bounding box: 35×40×50 Å

Secondary structure (DSSP, 8-state):
-PPPEEEEEETTEEEEEEHHHHTSTTT-TTSGGGG--TTSS-EEE-S-STTHHHHHHHHHHS--PPP--HHHHHHHHHHTTSTT-----S-EEEEEETTEEEEEEHHHHT-TTSTT-HHHHT---TTSSEEE-S-HHHHHHHHHHHHHS-EE--S-HHHHHHHHHHHHHHSSS----EE-

Sequence (180 aa):
MSAVPVVLNVGGTKFYTTAETLTSPSAGESSFFANLDYTKCEIFIDRDPTVFKYILNYLRDGRVMFPDDGLTTGLMFQGAKNYWSSYIMSNIVVLNVGGERFTTTKETLMSNLCRENTYFANLDDSKGEIFIDRDPKVFMFI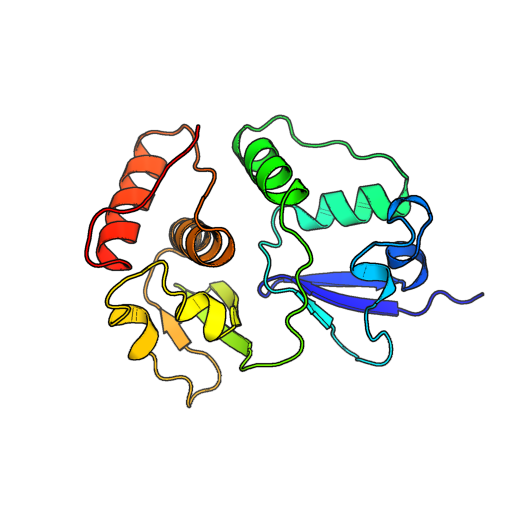LNYLRDGKVAIPEDQFARTRIRQEAEVCSYNSGLTFFP